Protein AF-A0A955HVX8-F1 (afdb_monomer_lite)

Secondary structure (DSSP, 8-state):
----PPPPP-PPPPP-------PPEEEEETTTTEEEPEEE-TTSS-EEETTT--S-EEEEEHHHHHHHHT---S---S---S--------

Sequence (90 aa):
MKKSFPKSPRGPRAPRISNVLTDPIAFFCKDCELIVEGRPIGRKFVYKCARCGTKNVAFGTEKALRDFYRVKEESEVKKENTEQKSRKEP

Foldseek 3Di:
DDDDDDDDDDDDDDDDPPDPDPADKWKAAPVVRDTADWDDDPDDPFTAGPPPRDRRIDIDHPVVSCVVSVSPPPDPDDDDDDDDDDDDDD

Radius of gyration: 23.14 Å; chains: 1; bounding box: 46×68×51 Å

Structure (mmCIF, N/CA/C/O backbone):
data_AF-A0A955HVX8-F1
#
_entry.id   AF-A0A955HVX8-F1
#
loop_
_atom_site.group_PDB
_atom_site.id
_atom_site.type_symbol
_atom_site.label_atom_id
_atom_site.label_alt_id
_atom_site.label_comp_id
_atom_site.label_asym_id
_atom_site.label_entity_id
_atom_site.label_seq_id
_atom_site.pdbx_PDB_ins_code
_atom_site.Cartn_x
_atom_site.Cartn_y
_atom_site.Cartn_z
_atom_site.occupancy
_atom_site.B_iso_or_equiv
_atom_site.auth_seq_id
_atom_site.auth_comp_id
_atom_site.auth_asym_id
_atom_site.auth_atom_id
_atom_site.pdbx_PDB_model_num
ATOM 1 N N . MET A 1 1 ? -3.526 -56.658 -33.289 1.00 59.28 1 MET A N 1
ATOM 2 C CA . MET A 1 1 ? -2.827 -55.442 -33.772 1.00 59.28 1 MET A CA 1
ATOM 3 C C . MET A 1 1 ? -2.431 -54.580 -32.577 1.00 59.28 1 MET A C 1
ATOM 5 O O . MET A 1 1 ? -3.311 -54.130 -31.855 1.00 59.28 1 MET A O 1
ATOM 9 N N . LYS A 1 2 ? -1.129 -54.413 -32.309 1.00 58.84 2 LYS A N 1
ATOM 10 C CA . LYS A 1 2 ? -0.610 -53.621 -31.179 1.00 58.84 2 LYS A CA 1
ATOM 11 C C . LYS A 1 2 ? -0.565 -52.146 -31.599 1.00 58.84 2 LYS A C 1
ATOM 13 O O . LYS A 1 2 ? 0.235 -51.799 -32.459 1.00 58.84 2 LYS A O 1
ATOM 18 N N . LYS A 1 3 ? -1.437 -51.295 -31.049 1.00 59.62 3 LYS A N 1
ATOM 19 C CA . LYS A 1 3 ? -1.382 -49.843 -31.280 1.00 59.62 3 LYS A CA 1
ATOM 20 C C . LYS A 1 3 ? -0.313 -49.247 -30.364 1.00 59.62 3 LYS A C 1
ATOM 22 O O . LYS A 1 3 ? -0.512 -49.136 -29.158 1.00 59.62 3 LYS A O 1
ATOM 27 N N . SER A 1 4 ? 0.840 -48.925 -30.932 1.00 61.03 4 SER A N 1
ATOM 28 C CA . SER A 1 4 ? 1.905 -48.163 -30.284 1.00 61.03 4 SER A CA 1
ATOM 29 C C . SER A 1 4 ? 1.465 -46.704 -30.162 1.00 61.03 4 SER A C 1
ATOM 31 O O . SER A 1 4 ? 1.268 -46.024 -31.166 1.00 61.03 4 SER A O 1
ATOM 33 N N . PHE A 1 5 ? 1.300 -46.219 -28.934 1.00 65.56 5 PHE A N 1
ATOM 34 C CA . PHE A 1 5 ? 1.047 -44.803 -28.674 1.00 65.56 5 PHE A CA 1
ATOM 35 C C . PHE A 1 5 ? 2.357 -44.007 -28.830 1.00 65.56 5 PHE A C 1
ATOM 37 O O . PHE A 1 5 ? 3.378 -44.417 -28.266 1.00 65.56 5 PHE A O 1
ATOM 44 N N . PRO A 1 6 ? 2.374 -42.889 -29.581 1.00 69.81 6 PRO A N 1
ATOM 45 C CA . PRO A 1 6 ? 3.560 -42.049 -29.695 1.00 69.81 6 PRO A CA 1
ATOM 46 C C . PRO A 1 6 ? 3.855 -41.361 -28.355 1.00 69.81 6 PRO A C 1
ATOM 48 O O . PRO A 1 6 ? 2.958 -40.851 -27.686 1.00 69.81 6 PRO A O 1
ATOM 51 N N . LYS A 1 7 ? 5.132 -41.354 -27.955 1.00 65.94 7 LYS A N 1
ATOM 52 C CA . LYS A 1 7 ? 5.600 -40.686 -26.733 1.00 65.94 7 LYS A CA 1
ATOM 53 C C . LYS A 1 7 ? 5.343 -39.181 -26.853 1.00 65.94 7 LYS A C 1
ATOM 55 O O . LYS A 1 7 ? 5.863 -38.540 -27.763 1.00 65.94 7 LYS A O 1
ATOM 60 N N . SER A 1 8 ? 4.557 -38.629 -25.934 1.00 64.56 8 SER A N 1
ATOM 61 C CA . SER A 1 8 ? 4.247 -37.199 -25.864 1.00 64.56 8 SER A CA 1
ATOM 62 C C . SER A 1 8 ? 5.522 -36.353 -25.712 1.00 64.56 8 SER A C 1
ATOM 64 O O . SER A 1 8 ? 6.418 -36.736 -24.948 1.00 64.56 8 SER A O 1
ATOM 66 N N . PRO A 1 9 ? 5.629 -35.203 -26.404 1.00 69.94 9 PRO A N 1
ATOM 67 C CA . PRO A 1 9 ? 6.785 -34.328 -26.285 1.00 69.94 9 PRO A CA 1
ATOM 68 C C . PRO A 1 9 ? 6.898 -33.777 -24.860 1.00 69.94 9 PRO A C 1
ATOM 70 O O . PRO A 1 9 ? 5.911 -33.409 -24.225 1.00 69.94 9 PRO A O 1
ATOM 73 N N . ARG A 1 10 ? 8.134 -33.747 -24.353 1.00 64.75 10 ARG A N 1
ATOM 74 C CA . ARG A 1 10 ? 8.478 -33.169 -23.051 1.00 64.75 10 ARG A CA 1
ATOM 75 C C . ARG A 1 10 ? 8.121 -31.681 -23.080 1.00 64.75 10 ARG A C 1
ATOM 77 O O . ARG A 1 10 ? 8.707 -30.940 -23.863 1.00 64.75 10 ARG A O 1
ATOM 84 N N . GLY A 1 11 ? 7.150 -31.279 -22.258 1.00 68.88 11 GLY A N 1
ATOM 85 C CA . GLY A 1 11 ? 6.720 -29.887 -22.130 1.00 68.88 11 GLY A CA 1
ATOM 86 C C . GLY A 1 11 ? 7.863 -28.943 -21.724 1.00 68.88 11 GLY A C 1
ATOM 87 O O . GLY A 1 11 ? 8.925 -29.405 -21.287 1.00 68.88 11 GLY A O 1
ATOM 88 N N . PRO A 1 12 ? 7.673 -27.621 -21.882 1.00 75.19 12 PRO A N 1
ATOM 89 C CA . PRO A 1 12 ? 8.699 -26.638 -21.557 1.00 75.19 12 PRO A CA 1
ATOM 90 C C . PRO A 1 12 ? 9.117 -26.761 -20.087 1.00 75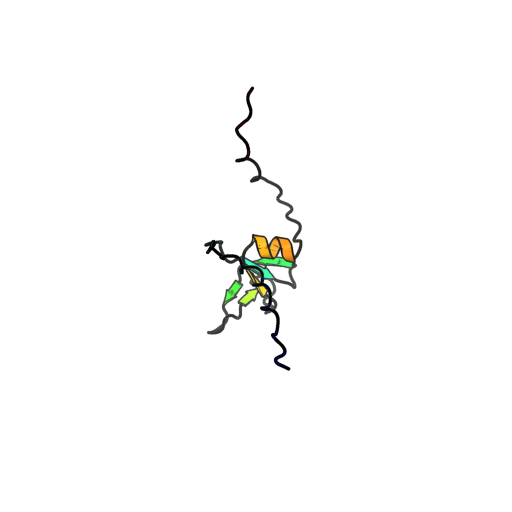.19 12 PRO A C 1
ATOM 92 O O . PRO A 1 12 ? 8.287 -26.927 -19.193 1.00 75.19 12 PRO A O 1
ATOM 95 N N . ARG A 1 13 ? 10.432 -26.703 -19.841 1.00 65.94 13 ARG A N 1
ATOM 96 C CA . ARG A 1 13 ? 10.987 -26.728 -18.483 1.00 65.94 13 ARG A CA 1
ATOM 97 C C . ARG A 1 13 ? 10.529 -25.463 -17.763 1.00 65.94 13 ARG A C 1
ATOM 99 O O . ARG A 1 13 ? 10.769 -24.367 -18.263 1.00 65.94 13 ARG A O 1
ATOM 106 N N . ALA A 1 14 ? 9.891 -25.624 -16.606 1.00 67.81 14 ALA A N 1
ATOM 107 C CA . ALA A 1 14 ? 9.521 -24.502 -15.755 1.00 67.81 14 ALA A CA 1
ATOM 108 C C . ALA A 1 14 ? 10.759 -23.628 -15.460 1.00 67.81 14 ALA A C 1
ATOM 110 O O . ALA A 1 14 ? 11.847 -24.175 -15.235 1.00 67.81 14 ALA A O 1
ATOM 111 N N . PRO A 1 15 ? 10.629 -22.291 -15.480 1.00 69.88 15 PRO A N 1
ATOM 112 C CA . PRO A 1 15 ? 11.747 -21.408 -15.183 1.00 69.88 15 PRO A CA 1
ATOM 113 C C . PRO A 1 15 ? 12.229 -21.623 -13.742 1.00 69.88 15 PRO A C 1
ATOM 115 O O . PRO A 1 15 ? 11.432 -21.717 -12.808 1.00 69.88 15 PRO A O 1
ATOM 118 N N . ARG A 1 16 ? 13.555 -21.699 -13.558 1.00 60.66 16 ARG A N 1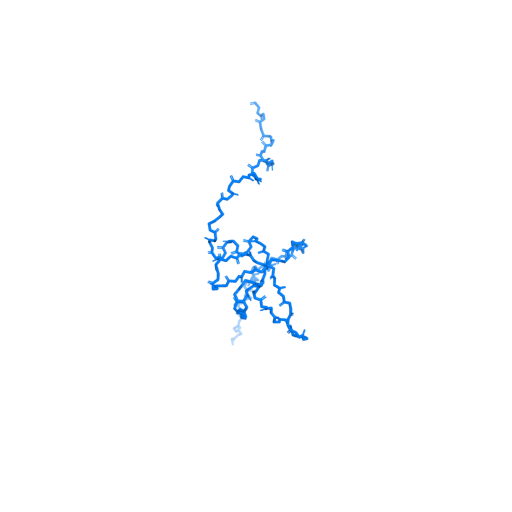
ATOM 119 C CA . ARG A 1 16 ? 14.185 -21.645 -12.232 1.00 60.66 16 ARG A CA 1
ATOM 120 C C . ARG A 1 16 ? 13.991 -20.235 -11.682 1.00 60.66 16 ARG A C 1
ATOM 122 O O . ARG A 1 16 ? 14.629 -19.302 -12.157 1.00 60.66 16 ARG A O 1
ATOM 129 N N . ILE A 1 17 ? 13.119 -20.081 -10.694 1.00 63.84 17 ILE A N 1
ATOM 130 C CA . ILE A 1 17 ? 12.953 -18.823 -9.963 1.00 63.84 17 ILE A CA 1
ATOM 131 C C . ILE A 1 17 ? 14.181 -18.682 -9.051 1.00 63.84 17 ILE A C 1
ATOM 133 O O . ILE A 1 17 ? 14.244 -19.325 -8.009 1.00 63.84 17 ILE A O 1
ATOM 137 N N . SER A 1 18 ? 15.200 -17.928 -9.474 1.00 57.16 18 SER A N 1
ATOM 138 C CA . SER A 1 18 ? 16.484 -17.818 -8.755 1.00 57.16 18 SER A CA 1
ATOM 139 C C . SER A 1 18 ? 16.692 -16.511 -7.989 1.00 57.16 18 SER A C 1
ATOM 141 O O . SER A 1 18 ? 17.771 -16.316 -7.443 1.00 57.16 18 SER A O 1
ATOM 143 N N . ASN A 1 19 ? 15.696 -15.629 -7.898 1.00 60.31 19 ASN A N 1
ATOM 144 C CA . ASN A 1 19 ? 15.869 -14.338 -7.232 1.00 60.31 19 ASN A CA 1
ATOM 145 C C . ASN A 1 19 ? 14.926 -14.229 -6.033 1.00 60.31 19 ASN A C 1
ATOM 147 O O . ASN A 1 19 ? 13.775 -13.820 -6.169 1.00 60.31 19 ASN A O 1
ATOM 151 N N . VAL A 1 20 ? 15.419 -14.592 -4.847 1.00 60.78 20 VAL A N 1
ATOM 152 C CA . VAL A 1 20 ? 14.798 -14.184 -3.581 1.00 60.78 20 VAL A CA 1
ATOM 153 C C . VAL A 1 20 ? 15.210 -12.731 -3.356 1.00 60.78 20 VAL A C 1
ATOM 155 O O . VAL A 1 20 ? 16.228 -12.447 -2.733 1.00 60.78 20 VAL A O 1
ATOM 158 N N . LEU A 1 21 ? 14.478 -11.810 -3.981 1.00 59.06 21 LEU A N 1
ATOM 159 C CA . LEU A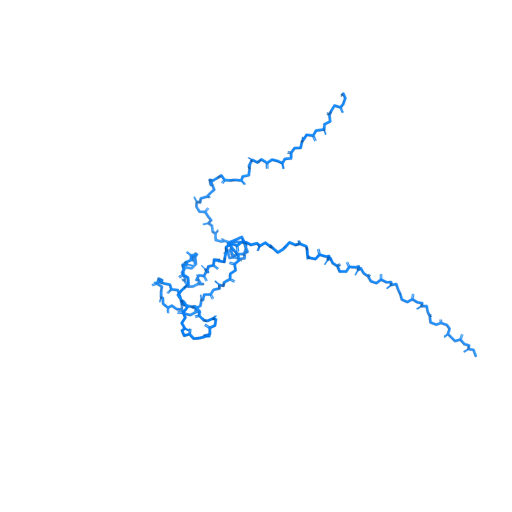 1 21 ? 14.702 -10.381 -3.811 1.00 59.06 21 LEU A CA 1
ATOM 160 C C . LEU A 1 21 ? 14.269 -9.992 -2.395 1.00 59.06 21 LEU A C 1
ATOM 162 O O . LEU A 1 21 ? 13.089 -10.060 -2.057 1.00 59.06 21 LEU A O 1
ATOM 166 N N . THR A 1 22 ? 15.228 -9.581 -1.566 1.00 65.44 22 THR A N 1
ATOM 167 C CA . THR A 1 22 ? 15.003 -8.920 -0.271 1.00 65.44 22 THR A CA 1
ATOM 168 C C . THR A 1 22 ? 14.548 -7.475 -0.487 1.00 65.44 22 THR A C 1
ATOM 170 O O . THR A 1 22 ? 15.127 -6.540 0.064 1.00 65.44 22 THR A O 1
ATOM 173 N N . ASP A 1 23 ? 13.567 -7.270 -1.362 1.00 73.50 23 ASP A N 1
ATOM 174 C CA . ASP A 1 23 ? 12.981 -5.953 -1.558 1.00 73.50 23 ASP A CA 1
ATOM 175 C C . ASP A 1 23 ? 12.121 -5.611 -0.327 1.00 73.50 23 ASP A C 1
ATOM 177 O O . ASP A 1 23 ? 11.400 -6.480 0.183 1.00 73.50 23 ASP A O 1
ATOM 181 N N . PRO A 1 24 ? 12.181 -4.366 0.175 1.00 80.12 24 PRO A N 1
ATOM 182 C CA . PRO A 1 24 ? 11.354 -3.944 1.295 1.00 80.12 24 PRO A CA 1
ATOM 183 C C . PRO A 1 24 ? 9.869 -4.091 0.941 1.00 80.12 24 PRO A C 1
ATOM 185 O O . PRO A 1 24 ? 9.416 -3.706 -0.141 1.00 80.12 24 PRO A O 1
ATOM 188 N N . ILE A 1 25 ? 9.107 -4.669 1.870 1.00 83.44 25 ILE A N 1
ATOM 189 C CA . ILE A 1 25 ? 7.657 -4.813 1.740 1.00 83.44 25 ILE A CA 1
ATOM 190 C C . ILE A 1 25 ? 7.026 -3.445 2.003 1.00 83.44 25 ILE A C 1
ATOM 192 O O . ILE A 1 25 ? 7.179 -2.883 3.086 1.00 83.44 25 ILE A O 1
ATOM 196 N N . ALA A 1 26 ? 6.296 -2.934 1.018 1.00 87.06 26 ALA A N 1
ATOM 197 C CA . ALA A 1 26 ? 5.508 -1.715 1.103 1.00 87.06 26 ALA A CA 1
ATOM 198 C C . ALA A 1 26 ? 4.010 -2.051 1.214 1.00 87.06 26 ALA A C 1
ATOM 200 O O . ALA A 1 26 ? 3.565 -3.144 0.842 1.00 87.06 26 ALA A O 1
ATOM 201 N N . PHE A 1 27 ? 3.219 -1.104 1.725 1.00 88.62 27 PHE A N 1
ATOM 202 C CA . PHE A 1 27 ? 1.769 -1.245 1.832 1.00 88.62 27 PHE A CA 1
ATOM 203 C C . PHE A 1 27 ? 1.068 -0.169 1.007 1.00 88.62 27 PHE A C 1
ATOM 205 O O . PHE A 1 27 ? 1.412 1.004 1.083 1.00 88.62 27 PHE A O 1
ATOM 212 N N . PHE A 1 28 ? 0.062 -0.556 0.232 1.00 88.44 28 PHE A N 1
ATOM 213 C CA . PHE A 1 28 ? -0.743 0.355 -0.577 1.00 88.44 28 PHE A CA 1
ATOM 214 C C . PHE A 1 28 ? -2.183 0.355 -0.081 1.00 88.44 28 PHE A C 1
ATOM 216 O O . PHE A 1 28 ? -2.809 -0.702 0.034 1.00 88.44 28 PHE A O 1
ATOM 223 N N . CYS A 1 29 ? -2.729 1.532 0.213 1.00 89.19 29 CYS A N 1
ATOM 224 C CA . CYS A 1 29 ? -4.132 1.661 0.583 1.00 89.19 29 CYS A CA 1
ATOM 225 C C . CYS A 1 29 ? -4.975 1.935 -0.663 1.00 89.19 29 CYS A C 1
ATOM 227 O O . CYS A 1 29 ? -4.758 2.940 -1.334 1.00 89.19 29 CYS A O 1
ATOM 229 N N . LYS A 1 30 ? -5.966 1.077 -0.938 1.00 84.69 30 LYS A N 1
ATOM 230 C CA . LYS A 1 30 ? -6.853 1.242 -2.103 1.00 84.69 30 LYS A CA 1
ATOM 231 C C . LYS A 1 30 ? -7.760 2.464 -2.001 1.00 84.69 30 LYS A C 1
ATOM 233 O O . LYS A 1 30 ? -8.093 3.037 -3.023 1.00 84.69 30 LYS A O 1
ATOM 238 N N . ASP A 1 31 ? -8.141 2.857 -0.788 1.00 86.88 31 ASP A N 1
ATOM 239 C CA . ASP A 1 31 ? -9.035 4.002 -0.584 1.00 86.88 31 ASP A CA 1
ATOM 240 C C . ASP A 1 31 ? -8.284 5.341 -0.664 1.00 86.88 31 ASP A C 1
ATOM 242 O O . ASP A 1 31 ? -8.867 6.357 -1.021 1.00 86.88 31 ASP A O 1
ATOM 246 N N . CYS A 1 32 ? -6.995 5.359 -0.302 1.00 84.00 32 CYS A N 1
ATOM 247 C CA . CYS A 1 32 ? -6.161 6.562 -0.380 1.00 84.00 32 CYS A CA 1
ATOM 248 C C . CYS A 1 32 ? -5.361 6.657 -1.680 1.00 84.00 32 CYS A C 1
ATOM 250 O O . CYS A 1 32 ? -4.749 7.691 -1.906 1.00 84.00 32 CYS A O 1
ATOM 252 N N . GLU A 1 33 ? -5.292 5.570 -2.452 1.00 84.81 33 GLU A N 1
ATOM 253 C CA . GLU A 1 33 ? -4.451 5.418 -3.646 1.00 84.81 33 GLU A CA 1
ATOM 254 C C . GLU A 1 33 ? -2.972 5.784 -3.415 1.00 84.81 33 GLU A C 1
ATOM 256 O O . GLU A 1 33 ? -2.263 6.249 -4.304 1.00 84.81 33 GLU A O 1
ATOM 261 N N . LEU A 1 34 ? -2.488 5.559 -2.191 1.00 83.56 34 LEU A N 1
ATOM 262 C CA . LEU A 1 34 ? -1.156 5.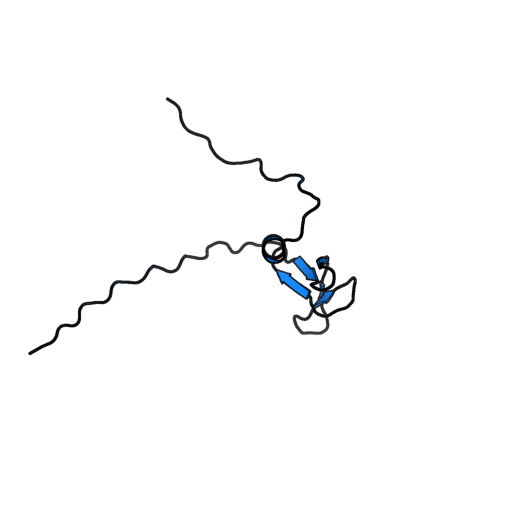955 -1.742 1.00 83.56 34 LEU A CA 1
ATOM 263 C C . LEU A 1 34 ? -0.433 4.792 -1.066 1.00 83.56 34 LEU A C 1
ATOM 265 O O . LEU A 1 34 ? -1.041 3.947 -0.395 1.00 83.56 34 LEU A O 1
ATOM 269 N N . ILE A 1 35 ? 0.893 4.800 -1.201 1.00 85.50 35 ILE A N 1
ATOM 270 C CA . ILE A 1 35 ? 1.784 3.937 -0.428 1.00 85.50 35 ILE A CA 1
ATOM 271 C C . ILE A 1 35 ? 1.867 4.506 0.990 1.00 85.50 35 ILE A C 1
ATOM 273 O O . ILE A 1 35 ? 2.151 5.686 1.197 1.00 85.50 35 ILE A O 1
ATOM 277 N N . VAL A 1 36 ? 1.558 3.671 1.972 1.00 86.06 36 VAL A N 1
ATOM 278 C CA . VAL A 1 36 ? 1.470 4.029 3.388 1.00 86.06 36 VAL A CA 1
ATOM 279 C C . VAL A 1 36 ? 2.184 2.983 4.232 1.00 86.06 36 VAL A C 1
ATOM 281 O O . VAL A 1 36 ? 2.431 1.866 3.790 1.00 86.06 36 VAL A O 1
ATOM 284 N N . GLU A 1 37 ? 2.476 3.312 5.484 1.00 82.62 37 GLU A N 1
ATOM 285 C CA . GLU A 1 37 ? 2.910 2.311 6.454 1.00 82.62 37 GLU A CA 1
ATOM 286 C C . GLU A 1 37 ? 1.693 1.545 6.993 1.00 82.62 37 GLU A C 1
ATOM 288 O O . GLU A 1 37 ? 0.714 2.131 7.472 1.00 82.62 37 GLU A O 1
ATOM 293 N N . GLY A 1 38 ? 1.734 0.215 6.888 1.00 82.06 38 GLY A N 1
ATOM 294 C CA . GLY A 1 38 ? 0.686 -0.663 7.393 1.00 82.06 38 GLY A CA 1
ATOM 295 C C . GLY A 1 38 ? 0.840 -0.890 8.893 1.00 82.06 38 GLY A C 1
ATOM 296 O O . GLY A 1 38 ? 1.862 -1.403 9.343 1.00 82.06 38 GLY A O 1
ATOM 297 N N . ARG A 1 39 ? -0.194 -0.576 9.682 1.00 83.31 39 ARG A N 1
ATOM 298 C CA . ARG A 1 39 ? -0.218 -0.955 11.104 1.00 83.31 39 ARG A CA 1
ATOM 299 C C . ARG A 1 39 ? -0.810 -2.358 11.248 1.00 83.31 39 ARG A C 1
ATOM 301 O O . ARG A 1 39 ? -1.967 -2.544 10.853 1.00 83.31 39 ARG A O 1
ATOM 308 N N . PRO A 1 40 ? -0.066 -3.340 11.788 1.00 85.19 40 PRO A N 1
ATOM 309 C CA . PRO A 1 40 ? -0.592 -4.680 12.00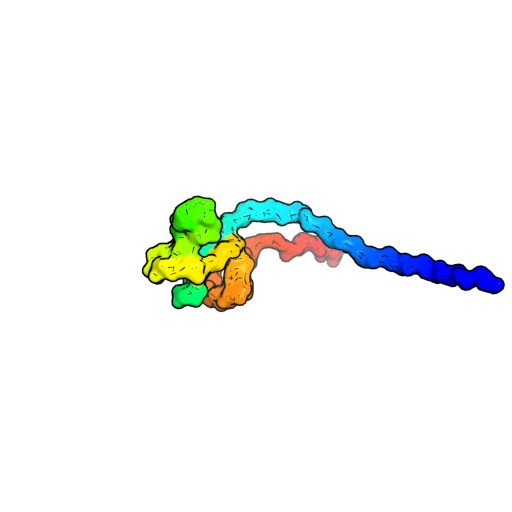7 1.00 85.19 40 PRO A CA 1
ATOM 310 C C . PRO A 1 40 ? -1.668 -4.644 13.089 1.00 85.19 40 PRO A C 1
ATOM 312 O O . PRO A 1 40 ? -1.550 -3.915 14.078 1.00 85.19 40 PRO A O 1
ATOM 315 N N . ILE A 1 41 ? -2.730 -5.428 12.908 1.00 84.69 41 ILE A N 1
ATOM 316 C CA . ILE A 1 41 ? -3.834 -5.479 13.868 1.00 84.69 41 ILE A CA 1
ATOM 317 C C . ILE A 1 41 ? -4.090 -6.895 14.331 1.00 84.69 41 ILE A C 1
ATOM 319 O O . ILE A 1 41 ? -4.615 -7.748 13.614 1.00 84.69 41 ILE A O 1
ATOM 323 N N . GLY A 1 42 ? -3.769 -7.095 15.606 1.00 81.81 42 GLY A N 1
ATOM 324 C CA . GLY A 1 42 ? -3.903 -8.369 16.281 1.00 81.81 42 GLY A CA 1
ATOM 325 C C . GLY A 1 42 ? -2.831 -9.358 15.837 1.00 81.81 42 GLY A C 1
ATOM 326 O O . GLY A 1 42 ? -1.703 -8.989 15.533 1.00 81.81 42 GLY A O 1
ATOM 327 N N . ARG A 1 43 ? -3.199 -10.642 15.841 1.00 77.44 43 ARG A N 1
ATOM 328 C CA . ARG A 1 43 ? -2.290 -11.769 15.570 1.00 77.44 43 ARG A CA 1
ATOM 329 C C . ARG A 1 43 ? -2.355 -12.286 14.126 1.00 77.44 43 ARG A C 1
ATOM 331 O O . ARG A 1 43 ? -1.727 -13.290 13.816 1.00 77.44 43 ARG A O 1
ATOM 338 N N . LYS A 1 44 ? -3.167 -11.666 13.265 1.00 77.88 44 LYS A N 1
ATOM 339 C CA . LYS A 1 44 ? -3.358 -12.071 11.860 1.00 77.88 44 LYS A CA 1
ATOM 340 C C . LYS A 1 44 ? -2.622 -11.097 10.936 1.00 77.88 44 LYS A C 1
ATOM 342 O O . LYS A 1 44 ? -2.383 -9.961 11.329 1.00 77.88 44 LYS A O 1
ATOM 347 N N . PHE A 1 45 ? -2.343 -11.514 9.697 1.00 77.06 45 PHE A N 1
ATOM 348 C CA . PHE A 1 45 ? -1.764 -10.691 8.616 1.00 77.06 45 PHE A CA 1
ATOM 349 C C . PHE A 1 45 ? -2.729 -9.602 8.096 1.00 77.06 45 PHE A C 1
ATOM 351 O O . PHE A 1 45 ? -2.867 -9.385 6.896 1.00 77.06 45 PHE A O 1
ATOM 358 N N . VAL A 1 46 ? -3.462 -8.951 8.999 1.00 80.69 46 VAL A N 1
ATOM 359 C CA . VAL A 1 46 ? -4.409 -7.883 8.691 1.00 80.69 46 VAL A CA 1
ATOM 360 C C . VAL A 1 46 ? -3.750 -6.564 9.053 1.00 80.69 46 VAL A C 1
ATOM 362 O O . VAL A 1 46 ? -3.423 -6.321 10.217 1.00 80.69 46 VAL A O 1
ATOM 365 N N . TYR A 1 47 ? -3.594 -5.705 8.054 1.00 85.50 47 TYR A N 1
ATOM 366 C CA . TYR A 1 47 ? -3.024 -4.374 8.206 1.00 85.50 47 TYR A CA 1
ATOM 367 C C . TYR A 1 47 ? -4.124 -3.325 8.042 1.00 85.50 47 TYR A C 1
ATOM 369 O O . TYR A 1 47 ? -5.041 -3.493 7.235 1.00 85.50 47 TYR A O 1
ATOM 377 N N . LYS A 1 48 ? -4.046 -2.242 8.818 1.00 88.19 48 LYS A N 1
ATOM 378 C CA . LYS A 1 48 ? -4.852 -1.037 8.584 1.00 88.19 48 LYS A CA 1
ATOM 379 C C . LYS A 1 48 ? -3.986 0.082 8.033 1.00 88.19 48 LYS A C 1
ATOM 381 O O . LYS A 1 48 ? -2.816 0.215 8.398 1.00 88.19 48 LYS A O 1
ATOM 386 N N . CYS A 1 49 ? -4.599 0.904 7.189 1.00 86.88 49 CYS A N 1
ATOM 387 C CA . CYS A 1 49 ? -3.989 2.129 6.698 1.00 86.88 49 CYS A CA 1
ATOM 388 C C . CYS A 1 49 ? -3.834 3.119 7.858 1.00 86.88 49 CYS A C 1
ATOM 390 O O . CYS A 1 49 ? -4.801 3.390 8.571 1.00 86.88 49 CYS A O 1
ATOM 392 N N . ALA A 1 50 ? -2.638 3.682 8.037 1.00 82.62 50 ALA A N 1
ATOM 393 C CA . ALA A 1 50 ? -2.388 4.682 9.075 1.00 82.62 50 ALA A CA 1
ATOM 394 C C . ALA A 1 50 ? -3.134 6.012 8.843 1.00 82.62 50 ALA A C 1
ATOM 396 O O . ALA A 1 50 ? -3.325 6.759 9.797 1.00 82.62 50 ALA A O 1
ATOM 397 N N . ARG A 1 51 ? -3.560 6.304 7.602 1.00 83.81 51 ARG A N 1
ATOM 398 C CA . ARG A 1 51 ? -4.267 7.549 7.251 1.00 83.81 51 ARG A CA 1
ATOM 399 C C . ARG A 1 51 ? -5.781 7.444 7.418 1.00 83.81 51 ARG A C 1
ATOM 401 O O . ARG A 1 51 ? -6.364 8.219 8.161 1.00 83.81 51 ARG A O 1
ATOM 408 N N . CYS A 1 52 ? -6.416 6.491 6.737 1.00 85.25 52 CYS A N 1
ATOM 409 C CA . CYS A 1 52 ? -7.877 6.356 6.736 1.00 85.25 52 CYS A CA 1
ATOM 410 C C . CYS A 1 52 ? -8.407 5.321 7.740 1.00 85.25 52 CYS A C 1
ATOM 412 O O . CYS A 1 52 ? -9.608 5.262 7.985 1.00 85.25 52 CYS A O 1
ATOM 414 N N . GLY A 1 53 ? -7.545 4.471 8.313 1.00 82.31 53 GLY A N 1
ATOM 415 C CA . GLY A 1 53 ? -7.964 3.431 9.256 1.00 82.31 53 GLY A CA 1
ATOM 416 C C . GLY A 1 53 ? -8.769 2.286 8.630 1.00 82.31 53 GLY A C 1
ATOM 417 O O . GLY A 1 53 ? -9.292 1.440 9.361 1.00 82.31 53 GLY A O 1
ATOM 418 N N . THR A 1 54 ? -8.878 2.212 7.302 1.00 85.00 54 THR A N 1
ATOM 419 C CA . THR A 1 54 ? -9.571 1.108 6.625 1.00 85.00 54 THR A CA 1
ATOM 420 C C . THR A 1 54 ? -8.694 -0.145 6.560 1.00 85.00 54 THR A C 1
ATOM 422 O O . THR A 1 54 ? -7.470 -0.100 6.724 1.00 85.00 54 THR A O 1
ATOM 425 N N . LYS A 1 55 ? -9.343 -1.299 6.352 1.00 81.88 55 LYS A N 1
ATOM 426 C CA . LYS A 1 55 ? -8.694 -2.619 6.231 1.00 81.88 55 LYS A CA 1
ATOM 427 C C . LYS A 1 55 ? -8.323 -2.974 4.782 1.00 81.88 55 LYS A C 1
ATOM 429 O O . LYS A 1 55 ? -7.791 -4.053 4.545 1.00 81.88 55 LYS A O 1
ATOM 434 N N . ASN A 1 56 ? -8.596 -2.089 3.821 1.00 84.38 56 ASN A N 1
ATOM 435 C CA . ASN A 1 56 ? -8.333 -2.315 2.398 1.00 84.38 56 ASN A CA 1
ATOM 436 C C . ASN A 1 56 ? -6.892 -1.923 2.043 1.00 84.38 56 ASN A C 1
ATOM 438 O O . ASN A 1 56 ? -6.639 -0.972 1.300 1.00 84.38 56 ASN A O 1
ATOM 442 N N . VAL A 1 57 ? -5.939 -2.663 2.612 1.00 87.62 57 VAL A N 1
ATOM 443 C CA . VAL A 1 57 ? -4.503 -2.459 2.396 1.00 87.62 57 VAL A CA 1
ATOM 444 C C . VAL A 1 57 ? -3.917 -3.672 1.680 1.00 87.62 57 VAL A C 1
ATOM 446 O O . VAL A 1 57 ? -4.050 -4.801 2.150 1.00 87.62 57 VAL A O 1
ATOM 449 N N . ALA A 1 58 ? -3.272 -3.437 0.541 1.00 87.00 58 ALA A N 1
ATOM 450 C CA . ALA A 1 58 ? -2.480 -4.431 -0.173 1.00 87.00 58 ALA A CA 1
ATOM 451 C C . ALA A 1 58 ? -1.022 -4.381 0.309 1.00 87.00 58 ALA A C 1
ATOM 453 O O . ALA A 1 58 ? -0.508 -3.306 0.607 1.00 87.00 58 ALA A O 1
ATOM 454 N N . PHE A 1 59 ? -0.356 -5.532 0.367 1.00 86.69 59 PHE A N 1
ATOM 455 C CA . PHE A 1 59 ? 1.067 -5.646 0.690 1.00 86.69 59 PHE A CA 1
ATOM 456 C C . PHE A 1 59 ? 1.818 -6.219 -0.514 1.00 86.69 59 PHE A C 1
ATOM 458 O O . PHE A 1 59 ? 1.295 -7.077 -1.226 1.00 86.69 59 PHE A O 1
ATOM 465 N N . GLY A 1 60 ? 3.035 -5.744 -0.753 1.00 86.75 60 GLY A N 1
ATOM 466 C CA . GLY A 1 60 ? 3.859 -6.195 -1.872 1.00 86.75 60 GLY A CA 1
ATOM 467 C C . GLY A 1 60 ? 5.186 -5.452 -1.927 1.00 86.75 60 GLY A C 1
ATOM 468 O O . GLY A 1 60 ? 5.481 -4.637 -1.058 1.00 86.75 60 GLY A O 1
ATOM 469 N N . THR A 1 61 ? 5.996 -5.718 -2.947 1.00 87.00 61 THR A N 1
ATOM 470 C CA . THR A 1 61 ? 7.160 -4.871 -3.220 1.00 87.00 61 THR A CA 1
ATOM 471 C C . THR A 1 61 ? 6.691 -3.538 -3.786 1.00 87.00 61 THR A C 1
ATOM 473 O O . THR A 1 61 ? 5.681 -3.467 -4.491 1.00 87.00 61 THR A O 1
ATOM 476 N N . GLU A 1 62 ? 7.438 -2.475 -3.508 1.00 84.62 62 GLU A N 1
ATOM 477 C CA . GLU A 1 62 ? 7.125 -1.143 -4.028 1.00 84.62 62 GLU A CA 1
ATOM 478 C C . GLU A 1 62 ? 6.981 -1.147 -5.562 1.00 84.62 62 GLU A C 1
ATOM 480 O O . GLU A 1 62 ? 6.026 -0.589 -6.098 1.00 84.62 62 GLU A O 1
ATOM 485 N N . LYS A 1 63 ? 7.854 -1.889 -6.258 1.00 82.94 63 LYS A N 1
ATOM 486 C CA . LYS A 1 63 ? 7.807 -2.083 -7.716 1.00 82.94 63 LYS A CA 1
ATOM 487 C C . LYS A 1 63 ? 6.497 -2.720 -8.183 1.00 82.94 63 LYS A C 1
ATOM 489 O O . LYS A 1 63 ? 5.867 -2.206 -9.098 1.00 82.94 63 LYS A O 1
ATOM 494 N N . ALA A 1 64 ? 6.075 -3.815 -7.547 1.00 83.50 64 ALA A N 1
ATOM 495 C CA . ALA A 1 64 ? 4.846 -4.511 -7.927 1.00 83.50 64 ALA A CA 1
ATOM 496 C C . ALA A 1 64 ? 3.600 -3.662 -7.645 1.00 83.50 64 ALA A C 1
ATOM 498 O O . ALA A 1 64 ? 2.653 -3.677 -8.425 1.00 83.50 64 ALA A O 1
ATOM 499 N N . LEU A 1 65 ? 3.597 -2.905 -6.543 1.00 84.88 65 LEU A N 1
ATOM 500 C CA . LEU A 1 65 ? 2.486 -2.014 -6.209 1.00 84.88 65 LEU A CA 1
ATOM 501 C C . LEU A 1 65 ? 2.384 -0.845 -7.196 1.00 84.88 65 LEU A C 1
ATOM 503 O O . LEU A 1 65 ? 1.283 -0.526 -7.639 1.00 84.88 65 LEU A O 1
ATOM 507 N N . ARG A 1 66 ? 3.513 -0.243 -7.582 1.00 82.25 66 ARG A N 1
ATOM 508 C CA . ARG A 1 66 ? 3.546 0.826 -8.591 1.00 82.25 66 ARG A CA 1
ATOM 509 C C . ARG A 1 66 ? 3.060 0.342 -9.954 1.00 82.25 66 ARG A C 1
ATOM 511 O O . ARG A 1 66 ? 2.204 0.994 -10.545 1.00 82.25 66 ARG A O 1
ATOM 518 N N . ASP A 1 67 ? 3.546 -0.814 -10.403 1.00 83.44 67 ASP A N 1
ATOM 519 C CA . ASP A 1 67 ? 3.148 -1.418 -11.680 1.00 83.44 67 ASP A CA 1
ATOM 520 C C . ASP A 1 67 ? 1.647 -1.754 -11.710 1.00 83.44 67 ASP A C 1
ATOM 522 O O . ASP A 1 67 ? 0.926 -1.373 -12.633 1.00 83.44 67 ASP A O 1
ATOM 526 N N . PHE A 1 68 ? 1.142 -2.383 -10.642 1.00 83.25 68 PHE A N 1
ATOM 527 C CA . PHE A 1 68 ? -0.243 -2.846 -10.578 1.00 83.25 68 PHE A CA 1
ATOM 528 C C . PHE A 1 68 ? -1.260 -1.707 -10.446 1.00 83.25 68 PHE A C 1
ATOM 530 O O . PHE A 1 68 ? -2.305 -1.730 -11.096 1.00 83.25 68 PHE A O 1
ATOM 537 N N . TYR A 1 69 ? -0.974 -0.713 -9.600 1.00 78.31 69 TYR A N 1
ATOM 538 C CA . TYR A 1 69 ? -1.906 0.385 -9.322 1.00 78.31 69 TYR A CA 1
ATOM 539 C C . TYR A 1 69 ? -1.656 1.628 -10.182 1.00 78.31 69 TYR A C 1
ATOM 541 O O . TYR A 1 69 ? -2.390 2.602 -10.043 1.00 78.31 69 TYR A O 1
ATOM 549 N N . ARG A 1 70 ? -0.650 1.603 -11.075 1.00 74.38 70 ARG A N 1
ATOM 550 C CA . ARG A 1 70 ? -0.247 2.739 -11.927 1.00 74.38 70 ARG A CA 1
ATOM 551 C C . ARG A 1 70 ? -0.175 4.049 -11.144 1.00 74.38 70 ARG A C 1
ATOM 553 O O . ARG A 1 70 ? -0.607 5.096 -11.630 1.00 74.38 70 ARG A O 1
ATOM 560 N N . VAL A 1 71 ? 0.324 3.970 -9.911 1.00 66.88 71 VAL A N 1
ATOM 561 C CA . VAL A 1 71 ? 0.458 5.132 -9.035 1.00 66.88 71 VAL A CA 1
ATOM 562 C C . VAL A 1 71 ? 1.395 6.087 -9.755 1.00 66.88 71 VAL A C 1
ATOM 564 O O . VAL A 1 71 ? 2.563 5.760 -9.951 1.00 66.88 71 VAL A O 1
ATOM 567 N N . LYS A 1 72 ? 0.869 7.223 -10.226 1.00 54.66 72 LYS A N 1
ATOM 568 C CA . LYS A 1 72 ? 1.679 8.249 -10.878 1.00 54.66 72 LYS A CA 1
ATOM 569 C C . LYS A 1 72 ? 2.679 8.752 -9.848 1.00 54.66 72 LYS A C 1
ATOM 571 O O . LYS A 1 72 ? 2.315 9.470 -8.922 1.00 54.66 72 LYS A O 1
ATOM 576 N N . GLU A 1 73 ? 3.925 8.328 -9.984 1.00 55.88 73 GLU A N 1
ATOM 577 C CA . GLU A 1 73 ? 5.020 8.947 -9.265 1.00 55.88 73 GLU A CA 1
ATOM 578 C C . GLU A 1 73 ? 5.160 10.374 -9.791 1.00 55.88 73 GLU A C 1
ATOM 580 O O . GLU A 1 73 ? 5.506 10.578 -10.948 1.00 55.88 73 GLU A O 1
ATOM 585 N N . GLU A 1 74 ? 4.924 11.375 -8.947 1.00 56.06 74 GLU A N 1
ATOM 586 C CA . GLU A 1 74 ? 5.355 12.751 -9.241 1.00 56.06 74 GLU A CA 1
ATOM 587 C C . GLU A 1 74 ? 6.889 12.902 -9.102 1.00 56.06 74 GLU A C 1
ATOM 589 O O . GLU A 1 74 ? 7.451 13.982 -9.243 1.00 56.06 74 GLU A O 1
ATOM 594 N N . SER A 1 75 ? 7.605 11.804 -8.849 1.00 45.31 75 SER A N 1
ATOM 595 C CA . SER A 1 75 ? 9.047 11.765 -8.635 1.00 45.31 75 SER A CA 1
ATOM 596 C C . SER A 1 75 ? 9.756 10.841 -9.626 1.00 45.31 75 SER A C 1
ATOM 598 O O . SER A 1 75 ? 10.418 9.882 -9.234 1.00 45.31 75 SER A O 1
ATOM 600 N N . GLU A 1 76 ? 9.700 11.182 -10.914 1.00 47.81 76 GLU A N 1
ATOM 601 C CA . GLU A 1 76 ? 10.745 10.821 -11.880 1.00 47.81 76 GLU A CA 1
ATOM 602 C C . GLU A 1 76 ? 12.049 11.564 -11.539 1.00 47.81 76 GLU A C 1
ATOM 604 O O . GLU A 1 76 ? 12.474 12.486 -12.232 1.00 47.81 76 GLU A O 1
ATOM 609 N N . VAL A 1 77 ? 12.715 11.198 -10.442 1.00 49.31 77 VAL A N 1
ATOM 610 C CA . VAL A 1 77 ? 14.076 11.677 -10.186 1.00 49.31 77 VAL A CA 1
ATOM 611 C C . VAL A 1 77 ? 14.950 10.512 -9.750 1.00 49.31 77 VAL A C 1
ATOM 613 O O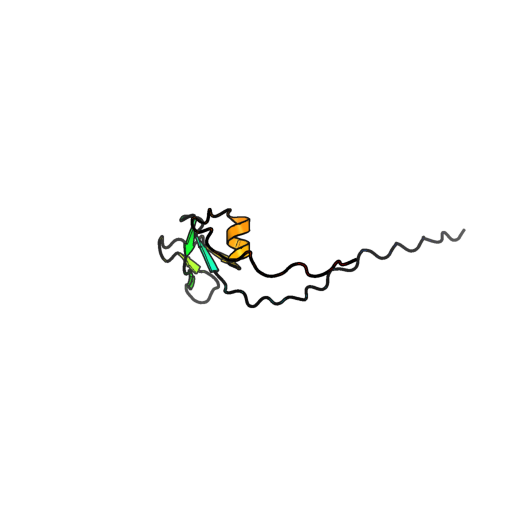 . VAL A 1 77 ? 15.037 10.162 -8.577 1.00 49.31 77 VAL A O 1
ATOM 616 N N . LYS A 1 78 ? 15.692 10.021 -10.750 1.00 48.34 78 LYS A N 1
ATOM 617 C CA . LYS A 1 78 ? 16.946 9.260 -10.662 1.00 48.34 78 LYS A CA 1
ATOM 618 C C . LYS A 1 78 ? 16.793 7.802 -10.225 1.00 48.34 78 LYS A C 1
ATOM 620 O O . LYS A 1 78 ? 16.780 7.514 -9.033 1.00 48.34 78 LYS A O 1
ATOM 625 N N . LYS A 1 79 ? 16.856 6.891 -11.208 1.00 43.16 79 LYS A N 1
ATOM 626 C CA . LYS A 1 79 ? 17.801 5.747 -11.258 1.00 43.16 79 LYS A CA 1
ATOM 627 C C . LYS A 1 79 ? 17.583 4.888 -12.516 1.00 43.16 79 LYS A C 1
ATOM 629 O O . LYS A 1 79 ? 17.339 3.696 -12.431 1.00 43.16 79 LYS A O 1
ATOM 634 N N . GLU A 1 80 ? 17.756 5.487 -13.689 1.00 43.50 80 GLU A N 1
ATOM 635 C CA . GLU A 1 80 ? 18.065 4.742 -14.918 1.00 43.50 80 GLU A CA 1
ATOM 636 C C . GLU A 1 80 ? 19.248 5.410 -15.615 1.00 43.50 80 GLU A C 1
ATOM 638 O O . GLU A 1 80 ? 19.151 5.990 -16.687 1.00 43.50 80 GLU A O 1
ATOM 643 N N . ASN A 1 81 ? 20.395 5.390 -14.944 1.00 51.12 81 ASN A N 1
ATOM 644 C CA . ASN A 1 81 ? 21.671 5.486 -15.632 1.00 51.12 81 ASN A CA 1
ATOM 645 C C . ASN A 1 81 ? 22.716 4.793 -14.774 1.00 51.12 81 ASN A C 1
ATOM 647 O O . ASN A 1 81 ? 23.332 5.424 -13.923 1.00 51.12 81 ASN A O 1
ATOM 651 N N . THR A 1 82 ? 22.839 3.480 -14.916 1.00 49.59 82 THR A N 1
ATOM 652 C CA . THR A 1 82 ? 24.133 2.819 -15.096 1.00 49.59 82 THR A CA 1
ATOM 653 C C . THR A 1 82 ? 23.831 1.410 -15.595 1.00 49.59 82 THR A C 1
ATOM 655 O O . THR A 1 82 ? 23.031 0.695 -15.000 1.00 49.59 82 THR A O 1
ATOM 658 N N . GLU A 1 83 ? 24.524 1.044 -16.668 1.00 53.41 83 GLU A N 1
ATOM 659 C CA . GLU A 1 83 ? 24.834 -0.325 -17.084 1.00 53.41 83 GLU A CA 1
ATOM 660 C C . GLU A 1 83 ? 24.029 -0.914 -18.250 1.00 53.41 83 GLU A C 1
ATOM 662 O O . GLU A 1 83 ? 23.086 -1.678 -18.076 1.00 53.41 83 GLU A O 1
ATOM 667 N N . GLN A 1 84 ? 24.492 -0.574 -19.460 1.00 54.28 84 GLN A N 1
ATOM 668 C CA . GLN A 1 84 ? 24.630 -1.406 -20.671 1.00 54.28 84 GLN A CA 1
ATOM 669 C C . GLN A 1 84 ? 25.046 -0.428 -21.792 1.00 54.28 84 GLN A C 1
ATOM 671 O O . GLN A 1 84 ? 24.338 0.526 -22.061 1.00 54.28 84 GLN A O 1
ATOM 676 N N . LYS A 1 85 ? 26.176 -0.527 -22.494 1.00 45.84 85 LYS A N 1
ATOM 677 C CA . LYS A 1 85 ? 26.840 -1.720 -23.006 1.00 45.84 85 LYS A CA 1
ATOM 678 C C . LYS A 1 85 ? 28.210 -1.305 -23.555 1.00 45.84 85 LYS A C 1
ATOM 680 O O . LYS A 1 85 ? 28.302 -0.580 -24.541 1.00 45.84 85 LYS A O 1
ATOM 685 N N . SER A 1 86 ? 29.272 -1.784 -22.922 1.00 52.91 86 SER A N 1
ATOM 686 C CA . SER A 1 86 ? 30.579 -1.922 -23.554 1.00 52.91 86 SER A CA 1
ATOM 687 C C . SER A 1 86 ? 30.501 -2.951 -24.697 1.00 52.91 86 SER A C 1
ATOM 689 O O . SER A 1 86 ? 29.718 -3.901 -24.632 1.00 52.91 86 SER A O 1
ATOM 691 N N . ARG A 1 87 ? 31.374 -2.774 -25.702 1.00 59.09 87 ARG A N 1
ATOM 692 C CA . ARG A 1 87 ? 31.681 -3.636 -26.871 1.00 59.09 87 ARG A CA 1
ATOM 693 C C . ARG A 1 87 ? 30.897 -3.380 -28.167 1.00 59.09 87 ARG A C 1
ATOM 695 O O . ARG A 1 87 ? 29.865 -4.005 -28.414 1.00 59.09 87 ARG A O 1
ATOM 702 N N . LYS A 1 88 ? 31.526 -2.616 -29.069 1.00 51.97 88 LYS A N 1
ATOM 703 C CA . LYS A 1 88 ? 32.156 -3.160 -30.293 1.00 51.97 88 LYS A CA 1
ATOM 704 C C . LYS A 1 88 ? 33.038 -2.100 -30.983 1.00 51.97 88 LYS A C 1
ATOM 706 O O . LYS A 1 88 ? 32.508 -1.173 -31.577 1.00 51.97 88 LYS A O 1
ATOM 711 N N . GLU A 1 89 ? 34.358 -2.274 -30.896 1.00 42.81 89 GLU A N 1
ATOM 712 C CA . GLU A 1 89 ? 35.280 -2.083 -32.036 1.00 42.81 89 GLU A CA 1
ATOM 713 C C . GLU A 1 89 ? 34.936 -3.152 -33.097 1.00 42.81 89 GLU A C 1
ATOM 715 O O . GLU A 1 89 ? 34.400 -4.211 -32.720 1.00 42.81 89 GLU A O 1
ATOM 720 N N . PRO A 1 90 ? 35.112 -2.886 -34.401 1.00 58.00 90 PRO A N 1
ATOM 721 C CA . PRO A 1 90 ? 36.414 -2.614 -35.028 1.00 58.00 90 PRO A CA 1
ATOM 722 C C . PRO A 1 90 ? 36.492 -1.351 -35.898 1.00 58.00 90 PRO A C 1
ATOM 724 O O . PRO A 1 90 ? 35.427 -0.799 -36.257 1.00 58.00 90 PRO A O 1
#

pLDDT: mean 71.79, std 14.15, range [42.81, 89.19]